Protein AF-A0A293MLP1-F1 (afdb_monomer)

S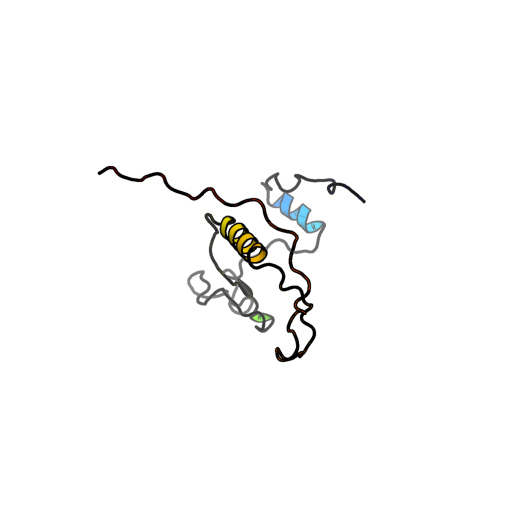equence (140 aa):
MVGIVAGGGRVEKPILKAGRAYHKYKAKRNCWPKVRGVAMNPVEHPHGGGNHQHIGKASTVRRDASAGRKVGLIAARRTGRIRGGSLSQVQGKEKLLAKGSRCVHEPCGTSSRWWKPPTHWHGVYRQTRCLSWSQGRSDC

InterPro domains:
  IPR002171 Large ribosomal subunit protein uL2 [PTHR13691] (1-86)
  IPR008991 Translation protein SH3-like domain superfamily [SSF50104] (1-82)
  IPR014726 Large ribosomal subunit protein uL2, domain 3 [G3DSA:4.10.950.10] (6-83)
  IPR022669 Large ribosomal subunit protein uL2, C-terminal [PF03947] (1-59)
  IPR022669 Large ribosomal subunit protein uL2, C-terminal [SM01382] (1-67)
  IPR022671 Large ribosomal subunit protein uL2, conserved site [PS00467] (33-44)

Secondary structure (DSSP, 8-state):
--SPPSSTTTTTS----HHHHHHHHHTS-S--S---TTSS-TTT-TT--SSSSS--S-SEE-TTS-TTT--SEET-S--S---S-SHHHHHHHHHHHHS----S---S---TTS----TT---S----------------

Structure (mmCIF, N/CA/C/O backbone):
data_AF-A0A293MLP1-F1
#
_entry.id   AF-A0A293MLP1-F1
#
loop_
_atom_site.group_PDB
_atom_site.id
_atom_site.type_symbol
_atom_site.label_atom_id
_atom_site.label_alt_id
_atom_site.label_comp_id
_atom_site.label_asym_id
_atom_site.label_entity_id
_atom_site.label_seq_id
_atom_site.pdbx_PDB_ins_code
_atom_site.Cartn_x
_atom_site.Cartn_y
_atom_site.Cartn_z
_atom_site.occupancy
_atom_site.B_iso_or_equiv
_atom_site.auth_seq_id
_atom_site.auth_comp_id
_atom_site.auth_asym_id
_atom_site.auth_atom_id
_atom_site.pdbx_PDB_model_num
ATOM 1 N N . MET A 1 1 ? -29.752 -2.660 19.931 1.00 51.22 1 MET A N 1
ATOM 2 C CA . MET A 1 1 ? -28.778 -2.737 21.041 1.00 51.22 1 MET A CA 1
ATOM 3 C C . MET A 1 1 ? -28.118 -1.377 21.178 1.00 51.22 1 MET A C 1
ATOM 5 O O . MET A 1 1 ? -27.666 -0.849 20.170 1.00 51.22 1 MET A O 1
ATOM 9 N N . VAL A 1 2 ? -28.144 -0.784 22.369 1.00 84.75 2 VAL A N 1
ATOM 10 C CA . VAL A 1 2 ? -27.615 0.564 22.636 1.00 84.75 2 VAL A CA 1
ATOM 11 C C . VAL A 1 2 ? -26.303 0.409 23.409 1.00 84.75 2 VAL A C 1
ATOM 13 O O . VAL A 1 2 ? -26.291 -0.268 24.431 1.00 84.75 2 VAL A O 1
ATOM 16 N N . GLY A 1 3 ? -25.197 0.969 22.904 1.00 90.69 3 GLY A N 1
ATOM 17 C CA . GLY A 1 3 ? -23.872 0.890 23.540 1.00 90.69 3 GLY A CA 1
ATOM 18 C C . GLY A 1 3 ? -22.700 0.857 22.549 1.00 90.69 3 GLY A C 1
ATOM 19 O O . GLY A 1 3 ? -22.896 0.759 21.339 1.00 90.69 3 GLY A O 1
ATOM 20 N N . ILE A 1 4 ? -21.471 0.945 23.068 1.00 89.88 4 ILE A N 1
ATOM 21 C CA . ILE A 1 4 ? -20.222 0.834 22.292 1.00 89.88 4 ILE A CA 1
ATOM 22 C C . ILE A 1 4 ? -19.823 -0.646 22.182 1.00 89.88 4 ILE A C 1
ATOM 24 O O . ILE A 1 4 ? -19.990 -1.413 23.129 1.00 89.88 4 ILE A O 1
ATOM 28 N N . VAL A 1 5 ? -19.274 -1.054 21.033 1.00 92.44 5 VAL A N 1
ATOM 29 C CA . VAL A 1 5 ? -18.781 -2.426 20.822 1.00 92.44 5 VAL A CA 1
ATOM 30 C C . VAL A 1 5 ? -17.641 -2.738 21.801 1.00 92.44 5 VAL A C 1
ATOM 32 O O . VAL A 1 5 ? -16.678 -1.978 21.916 1.00 92.44 5 VAL A O 1
ATOM 35 N N . ALA A 1 6 ? -17.737 -3.874 22.494 1.00 91.06 6 ALA A N 1
ATOM 36 C CA . ALA A 1 6 ? -16.713 -4.333 23.430 1.00 91.06 6 ALA A CA 1
ATOM 37 C C . ALA A 1 6 ? -15.369 -4.648 22.735 1.00 91.06 6 ALA A C 1
ATOM 39 O O . ALA A 1 6 ? -15.307 -4.914 21.534 1.00 91.06 6 ALA A O 1
ATOM 40 N N . GLY A 1 7 ? -14.269 -4.650 23.500 1.00 89.75 7 GLY A N 1
ATOM 41 C CA . GLY A 1 7 ? -12.925 -4.939 22.971 1.00 89.75 7 GLY A CA 1
ATOM 42 C C . GLY A 1 7 ? -12.217 -3.745 22.313 1.00 89.75 7 GLY A C 1
ATOM 43 O O . GLY A 1 7 ? -11.306 -3.942 21.501 1.00 89.75 7 GLY A O 1
ATOM 44 N N . GLY A 1 8 ? -12.617 -2.519 22.666 1.00 92.12 8 GLY A N 1
ATOM 45 C CA . GLY A 1 8 ? -11.930 -1.283 22.281 1.00 92.12 8 GLY A CA 1
ATOM 46 C C . GLY A 1 8 ? -10.463 -1.230 22.743 1.00 92.12 8 GLY A C 1
ATOM 47 O O . GLY A 1 8 ? -10.033 -1.992 23.605 1.00 92.12 8 GLY A O 1
ATOM 48 N N . GLY A 1 9 ? -9.657 -0.360 22.126 1.00 92.56 9 GLY A N 1
ATOM 49 C CA . GLY A 1 9 ? -8.249 -0.138 22.505 1.00 92.56 9 GLY A CA 1
ATOM 50 C C . GLY A 1 9 ? -7.238 -1.177 21.995 1.00 92.56 9 GLY A C 1
ATOM 51 O O . GLY A 1 9 ? -6.031 -0.992 22.126 1.00 92.56 9 GLY A O 1
ATOM 52 N N . ARG A 1 10 ? -7.681 -2.257 21.336 1.00 92.06 10 ARG A N 1
ATOM 53 C CA . ARG A 1 10 ? -6.786 -3.318 20.825 1.00 92.06 10 ARG A CA 1
ATOM 54 C C . ARG A 1 10 ? -5.805 -2.848 19.733 1.00 92.06 10 ARG A C 1
ATOM 56 O O . ARG A 1 10 ? -4.822 -3.539 19.472 1.00 92.06 10 ARG A O 1
ATOM 63 N N . VAL A 1 11 ? -6.091 -1.720 19.076 1.00 91.31 11 VAL A N 1
ATOM 64 C CA . VAL A 1 11 ? -5.275 -1.126 17.996 1.00 91.31 11 VAL A CA 1
ATOM 65 C C . VAL A 1 11 ? -4.193 -0.185 18.536 1.00 91.31 11 VAL A C 1
ATOM 67 O O . VAL A 1 11 ? -3.149 -0.068 17.902 1.00 91.31 11 VAL A O 1
ATOM 70 N N . GLU A 1 12 ? -4.399 0.408 19.716 1.00 92.56 12 GLU A N 1
ATOM 71 C CA . GLU A 1 12 ? -3.457 1.357 20.332 1.00 92.56 12 GLU A CA 1
ATOM 72 C C . GLU A 1 12 ? -2.124 0.696 20.695 1.00 92.56 12 GLU A C 1
ATOM 74 O O . GLU A 1 12 ? -1.064 1.311 20.621 1.00 92.56 12 GLU A O 1
ATOM 79 N N . LYS A 1 13 ? -2.155 -0.596 21.050 1.00 93.06 13 LYS A N 1
ATOM 80 C CA . LYS A 1 13 ? -0.942 -1.358 21.346 1.00 93.06 13 LYS A CA 1
ATOM 81 C C . LYS A 1 13 ? -0.145 -1.618 20.058 1.00 93.06 13 LYS A C 1
ATOM 83 O O . LYS A 1 13 ? -0.601 -2.402 19.216 1.00 93.06 13 LYS A O 1
ATOM 88 N N . PRO A 1 14 ? 1.082 -1.079 19.919 1.00 94.19 14 PRO A N 1
ATOM 89 C CA . PRO A 1 14 ? 1.881 -1.296 18.723 1.00 94.19 14 PRO A CA 1
ATOM 90 C C . PRO A 1 14 ? 2.334 -2.759 18.609 1.00 94.19 14 PRO A C 1
ATOM 92 O O . PRO A 1 14 ? 2.675 -3.428 19.591 1.00 94.19 14 PRO A O 1
ATOM 95 N N . ILE A 1 15 ? 2.364 -3.275 17.378 1.00 94.25 15 ILE A N 1
ATOM 96 C CA . ILE A 1 15 ? 2.890 -4.612 17.083 1.00 94.25 15 ILE A CA 1
ATOM 97 C C . ILE A 1 15 ? 4.400 -4.500 16.877 1.00 94.25 15 ILE A C 1
ATOM 99 O O . ILE A 1 15 ? 4.852 -4.062 15.827 1.00 94.25 15 ILE A O 1
ATOM 103 N N . LEU A 1 16 ? 5.171 -4.924 17.878 1.00 94.75 16 LEU A N 1
ATOM 104 C CA . LEU A 1 16 ? 6.633 -4.784 17.867 1.00 94.75 16 LEU A CA 1
ATOM 105 C C . LEU A 1 16 ? 7.364 -5.884 17.079 1.00 94.75 16 LEU A C 1
ATOM 107 O O . LEU A 1 16 ? 8.425 -5.638 16.521 1.00 94.75 16 LEU A O 1
ATOM 111 N N . LYS A 1 17 ? 6.821 -7.111 17.039 1.00 95.62 17 LYS A N 1
ATOM 112 C CA . LYS A 1 17 ? 7.468 -8.277 16.405 1.00 95.62 17 LYS A CA 1
ATOM 113 C C . LYS A 1 17 ? 6.681 -8.764 15.190 1.00 95.62 17 LYS A C 1
ATOM 115 O O . LYS A 1 17 ? 5.462 -8.925 15.275 1.00 95.62 17 LYS A O 1
ATOM 120 N N . ALA A 1 18 ? 7.386 -9.130 14.119 1.00 93.19 18 ALA A N 1
ATOM 121 C CA . ALA A 1 18 ? 6.787 -9.718 12.918 1.00 93.19 18 ALA A CA 1
ATOM 122 C C . ALA A 1 18 ? 6.012 -11.018 13.214 1.00 93.19 18 ALA A C 1
ATOM 124 O O . ALA A 1 18 ? 4.904 -11.193 12.716 1.00 93.19 18 ALA A O 1
ATOM 125 N N . GLY A 1 19 ? 6.513 -11.876 14.113 1.00 94.75 19 GLY A N 1
ATOM 126 C CA . GLY A 1 19 ? 5.814 -13.107 14.514 1.00 94.75 19 GLY A CA 1
ATOM 127 C C . GLY A 1 19 ? 4.430 -12.864 15.137 1.00 94.75 19 GLY A C 1
ATOM 128 O O . GLY A 1 19 ? 3.492 -13.622 14.900 1.00 94.75 19 GLY A O 1
ATOM 129 N N . ARG A 1 20 ? 4.241 -11.746 15.858 1.00 92.81 20 ARG A N 1
ATOM 130 C CA . ARG A 1 20 ? 2.913 -11.353 16.369 1.00 92.81 20 ARG A CA 1
ATOM 131 C C . ARG A 1 20 ? 1.965 -10.946 15.238 1.00 92.81 20 ARG A C 1
ATOM 133 O O . ARG A 1 20 ? 0.773 -11.239 15.313 1.00 92.81 20 ARG A O 1
ATOM 140 N N . ALA A 1 21 ? 2.478 -10.297 14.191 1.00 92.44 21 ALA A N 1
ATOM 141 C CA . ALA A 1 21 ? 1.697 -9.995 12.993 1.00 92.44 21 ALA A CA 1
ATOM 142 C C . ALA A 1 21 ? 1.341 -11.273 12.217 1.00 92.44 21 ALA A C 1
ATOM 144 O O . ALA A 1 21 ? 0.195 -11.411 11.792 1.00 92.44 21 ALA A O 1
ATOM 145 N N . TYR A 1 22 ? 2.273 -12.225 12.107 1.00 92.88 22 TYR A N 1
ATOM 146 C CA . TYR A 1 22 ? 2.033 -13.525 11.478 1.00 92.88 22 TYR A CA 1
ATOM 147 C C . TYR A 1 22 ? 0.846 -14.251 12.122 1.00 92.88 22 TYR A C 1
ATOM 149 O O . TYR A 1 22 ? -0.124 -14.544 11.431 1.00 92.88 22 TYR A O 1
ATOM 157 N N . HIS A 1 23 ? 0.840 -14.447 13.446 1.00 92.69 23 HIS A N 1
ATOM 158 C CA . HIS A 1 23 ? -0.284 -15.119 14.116 1.00 92.69 23 HIS A CA 1
ATOM 159 C C . HIS A 1 23 ? -1.603 -14.334 14.028 1.00 92.69 23 HIS A C 1
ATOM 161 O O . HIS A 1 23 ? -2.667 -14.938 13.903 1.00 92.69 23 HIS A O 1
ATOM 167 N N . LYS A 1 24 ? -1.551 -12.993 14.013 1.00 91.56 24 LYS A N 1
ATOM 168 C CA . LYS A 1 24 ? -2.732 -12.137 13.803 1.00 91.56 24 LYS A CA 1
ATOM 169 C C . LYS A 1 24 ? -3.379 -12.361 12.430 1.00 91.56 24 LYS A C 1
ATOM 171 O O . LYS A 1 24 ? -4.605 -12.333 12.335 1.00 91.56 24 LYS A O 1
ATOM 176 N N . TYR A 1 25 ? -2.574 -12.532 11.380 1.00 93.50 25 TYR A N 1
ATOM 177 C CA . TYR A 1 25 ? -3.064 -12.754 10.017 1.00 93.50 25 TYR A CA 1
ATOM 178 C C . TYR A 1 25 ? -3.283 -14.233 9.683 1.00 93.50 25 TYR A C 1
ATOM 180 O O . TYR A 1 25 ? -4.130 -14.511 8.846 1.00 93.50 25 TYR A O 1
ATOM 188 N N . LYS A 1 26 ? -2.623 -15.172 10.378 1.00 92.19 26 LYS A N 1
ATOM 189 C CA . LYS A 1 26 ? -2.852 -16.623 10.247 1.00 92.19 26 LYS A CA 1
ATOM 190 C C . LYS A 1 26 ? -4.278 -17.021 10.631 1.00 92.19 26 LYS A C 1
ATOM 192 O O . LYS A 1 26 ? -4.857 -17.889 9.996 1.00 92.19 26 LYS A O 1
ATOM 197 N N . ALA A 1 27 ? -4.855 -16.365 11.639 1.00 92.25 27 ALA A N 1
ATOM 198 C CA . ALA A 1 27 ? -6.257 -16.559 12.026 1.00 92.25 27 ALA A CA 1
ATOM 199 C C . ALA A 1 27 ? -7.263 -15.941 11.028 1.00 92.25 27 ALA A C 1
ATOM 201 O O . ALA A 1 27 ? -8.471 -16.043 11.219 1.00 92.25 27 ALA A O 1
ATOM 202 N N . LYS A 1 28 ? -6.781 -15.244 9.994 1.00 92.69 28 LYS A N 1
ATOM 203 C CA . LYS A 1 28 ? -7.578 -14.594 8.949 1.00 92.69 28 LYS A CA 1
ATOM 204 C C . LYS A 1 28 ? -7.128 -15.113 7.577 1.00 92.69 28 LYS A C 1
ATOM 206 O O . LYS A 1 28 ? -6.329 -16.037 7.473 1.00 92.69 28 LYS A O 1
ATOM 211 N N . ARG A 1 29 ? -7.628 -14.500 6.499 1.00 91.19 29 ARG A N 1
ATOM 212 C CA . ARG A 1 29 ? -7.129 -14.755 5.140 1.00 91.19 29 ARG A CA 1
ATOM 213 C C . ARG A 1 29 ? -5.621 -14.474 5.053 1.00 91.19 29 ARG A C 1
ATOM 215 O O . ARG A 1 29 ? -5.141 -13.498 5.629 1.00 91.19 29 ARG A O 1
ATOM 222 N N . ASN A 1 30 ? -4.917 -15.275 4.251 1.00 87.56 30 ASN A N 1
ATOM 223 C CA . ASN A 1 30 ? -3.481 -15.166 3.988 1.00 87.56 30 ASN A CA 1
ATOM 224 C C . ASN A 1 30 ? -3.101 -13.868 3.236 1.00 87.56 30 ASN A C 1
ATOM 226 O O . ASN A 1 30 ? -2.905 -13.867 2.025 1.00 87.56 30 ASN A O 1
ATOM 230 N N . CYS A 1 31 ? -3.054 -12.735 3.943 1.00 89.81 31 CYS A N 1
ATOM 231 C CA . CYS A 1 31 ? -2.727 -11.416 3.387 1.00 89.81 31 CYS A CA 1
ATOM 232 C C . CYS A 1 31 ? -1.391 -10.843 3.888 1.00 89.81 31 CYS A C 1
ATOM 234 O O . CYS A 1 31 ? -1.145 -9.641 3.744 1.00 89.81 31 CYS A O 1
ATOM 236 N N . TRP A 1 32 ? -0.566 -11.669 4.533 1.00 91.75 32 TRP A N 1
ATOM 237 C CA . TRP A 1 32 ? 0.732 -11.303 5.095 1.00 91.75 32 TRP A CA 1
ATOM 238 C C . TRP A 1 32 ? 1.737 -12.424 4.799 1.00 91.75 32 TRP A C 1
ATOM 240 O O . TRP A 1 32 ? 1.374 -13.581 5.000 1.00 91.75 32 TRP A O 1
ATOM 250 N N . PRO A 1 33 ? 2.982 -12.127 4.383 1.00 93.19 33 PRO A N 1
ATOM 251 C CA . PRO A 1 33 ? 3.600 -10.809 4.191 1.00 93.19 33 PRO A CA 1
ATOM 252 C C . PRO A 1 33 ? 3.142 -10.097 2.905 1.00 93.19 33 PRO A C 1
ATOM 254 O O . PRO A 1 33 ? 2.687 -10.725 1.957 1.00 93.19 33 PRO A O 1
ATOM 257 N N . LYS A 1 34 ? 3.264 -8.762 2.866 1.00 93.19 34 LYS A N 1
ATOM 258 C CA . LYS A 1 34 ? 2.990 -7.960 1.660 1.00 93.19 34 LYS A CA 1
ATOM 259 C C . LYS A 1 34 ? 4.295 -7.449 1.066 1.00 93.19 34 LYS A C 1
ATOM 261 O O . LYS A 1 34 ? 4.956 -6.611 1.678 1.0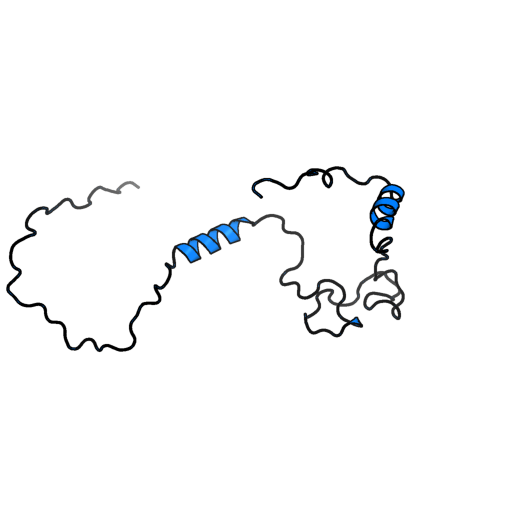0 93.19 34 LYS A O 1
ATOM 266 N N . VAL A 1 35 ? 4.640 -7.926 -0.125 1.00 94.94 35 VAL A N 1
ATOM 267 C CA . VAL A 1 35 ? 5.799 -7.441 -0.883 1.00 94.94 35 VAL A CA 1
ATOM 268 C C . VAL A 1 35 ? 5.425 -6.145 -1.604 1.00 94.94 35 VAL A C 1
ATOM 270 O O . VAL A 1 35 ? 4.317 -6.000 -2.123 1.00 94.94 35 VAL A O 1
ATOM 273 N N . ARG A 1 36 ? 6.338 -5.168 -1.616 1.00 93.94 36 ARG A N 1
ATOM 274 C CA . ARG A 1 36 ? 6.144 -3.918 -2.363 1.00 93.94 36 ARG A CA 1
ATOM 275 C C . ARG A 1 36 ? 6.189 -4.230 -3.854 1.00 93.94 36 ARG A C 1
ATOM 277 O O . ARG A 1 36 ? 7.170 -4.791 -4.319 1.00 93.94 36 ARG A O 1
ATOM 284 N N . GLY A 1 37 ? 5.199 -3.777 -4.615 1.00 93.00 37 GLY A N 1
ATOM 285 C CA . GLY A 1 37 ? 5.153 -4.028 -6.057 1.00 93.00 37 GLY A CA 1
ATOM 286 C C . GLY A 1 37 ? 6.275 -3.382 -6.884 1.00 93.00 37 GLY A C 1
ATOM 287 O O . GLY A 1 37 ? 6.427 -3.725 -8.045 1.00 93.00 37 GLY A O 1
ATOM 288 N N . VAL A 1 38 ? 7.056 -2.461 -6.303 1.00 94.44 38 VAL A N 1
ATOM 289 C CA . VAL A 1 38 ? 8.283 -1.907 -6.917 1.00 94.44 38 VAL A CA 1
ATOM 290 C C . VAL A 1 38 ? 9.458 -2.886 -6.821 1.00 94.44 38 VAL A C 1
ATOM 292 O O . VAL A 1 38 ? 10.352 -2.862 -7.651 1.00 94.44 38 VAL A O 1
ATOM 295 N N . ALA A 1 39 ? 9.448 -3.774 -5.823 1.00 93.38 39 ALA A N 1
ATOM 296 C CA . ALA A 1 39 ? 10.471 -4.805 -5.657 1.00 93.38 39 ALA A CA 1
ATOM 297 C C . ALA A 1 39 ? 10.211 -6.046 -6.529 1.00 93.38 39 ALA A C 1
ATOM 299 O O . ALA A 1 39 ? 10.950 -7.019 -6.442 1.00 93.38 39 ALA A O 1
ATOM 300 N N . MET A 1 40 ? 9.128 -6.043 -7.307 1.00 95.50 40 MET A N 1
ATOM 301 C CA . MET A 1 40 ? 8.750 -7.149 -8.176 1.00 95.50 40 MET A CA 1
ATOM 302 C C . MET A 1 40 ? 9.276 -6.932 -9.594 1.00 95.50 40 MET A C 1
ATOM 304 O O . MET A 1 40 ? 9.608 -5.815 -9.994 1.00 95.50 40 MET A O 1
ATOM 308 N N . ASN A 1 41 ? 9.294 -8.010 -10.369 1.00 93.31 41 ASN A N 1
ATOM 309 C CA . ASN A 1 41 ? 9.595 -7.979 -11.794 1.00 93.31 41 ASN A CA 1
ATOM 310 C C . ASN A 1 41 ? 8.447 -7.307 -12.577 1.00 93.31 41 ASN A C 1
ATOM 312 O O . ASN A 1 41 ? 7.302 -7.316 -12.111 1.00 93.31 41 ASN A O 1
ATOM 316 N N . PRO A 1 42 ? 8.707 -6.760 -13.780 1.00 90.69 42 PRO A N 1
ATOM 317 C CA . PRO A 1 42 ? 7.681 -6.084 -14.583 1.00 90.69 42 PRO A CA 1
ATOM 318 C C . PRO A 1 42 ? 6.526 -7.008 -15.005 1.00 90.69 42 PRO A C 1
ATOM 320 O O . PRO A 1 42 ? 5.428 -6.525 -15.270 1.00 90.69 42 PRO A O 1
ATOM 323 N N . VAL A 1 43 ? 6.760 -8.325 -15.040 1.00 92.81 43 VAL A N 1
ATOM 324 C CA . VAL A 1 43 ? 5.743 -9.343 -15.350 1.00 92.81 43 VAL A CA 1
ATOM 325 C C . VAL A 1 43 ? 4.709 -9.505 -14.233 1.00 92.81 43 VAL A C 1
ATOM 327 O O . VAL A 1 43 ? 3.522 -9.647 -14.506 1.00 92.81 43 VAL A O 1
ATOM 330 N N . GLU A 1 44 ? 5.145 -9.421 -12.977 1.00 92.69 44 GLU A N 1
ATOM 331 C CA . GLU A 1 44 ? 4.292 -9.682 -11.813 1.00 92.69 44 GLU A CA 1
ATOM 332 C C . GLU A 1 44 ? 3.480 -8.455 -11.409 1.00 92.69 44 GLU A C 1
ATOM 334 O O . GLU A 1 44 ? 2.377 -8.561 -10.870 1.00 92.69 44 GLU A O 1
ATOM 339 N N . HIS A 1 45 ? 4.044 -7.261 -11.614 1.00 93.81 45 HIS A N 1
ATOM 340 C CA . HIS A 1 45 ? 3.454 -6.049 -11.079 1.00 93.81 45 HIS A CA 1
ATOM 341 C C . HIS A 1 45 ? 3.681 -4.825 -11.975 1.00 93.81 45 HIS A C 1
ATOM 343 O O . HIS A 1 45 ? 4.811 -4.549 -12.372 1.00 93.81 45 HIS A O 1
ATOM 349 N N . PRO A 1 46 ? 2.655 -3.977 -12.197 1.00 93.25 46 PRO A N 1
ATOM 350 C CA . PRO A 1 46 ? 2.785 -2.789 -13.040 1.00 93.25 46 PRO A CA 1
ATOM 351 C C . PRO A 1 46 ? 3.814 -1.756 -12.570 1.00 93.25 46 PRO A C 1
ATOM 353 O O . PRO A 1 46 ? 4.187 -0.894 -13.358 1.00 93.25 46 PRO A O 1
ATOM 356 N N . HIS A 1 47 ? 4.186 -1.757 -11.291 1.00 92.94 47 HIS A N 1
ATOM 357 C CA . HIS A 1 47 ? 5.228 -0.875 -10.738 1.00 92.94 47 HIS A CA 1
ATOM 358 C C . HIS A 1 47 ? 6.602 -1.550 -10.652 1.00 92.94 47 HIS A C 1
ATOM 360 O O . HIS A 1 47 ? 7.518 -0.943 -10.110 1.00 92.94 47 HIS A O 1
ATOM 366 N N . GLY A 1 48 ? 6.705 -2.806 -11.084 1.00 91.88 48 GLY A N 1
ATOM 367 C CA . GLY A 1 48 ? 7.923 -3.593 -11.013 1.00 91.88 48 GLY A CA 1
ATOM 368 C C . GLY A 1 48 ? 8.871 -3.324 -12.179 1.00 91.88 48 GLY A C 1
ATOM 369 O O . GLY A 1 48 ? 8.460 -2.829 -13.230 1.00 91.88 48 GLY A O 1
ATOM 370 N N . GLY A 1 49 ? 10.133 -3.706 -11.990 1.00 91.00 49 GLY A N 1
ATOM 371 C CA . GLY A 1 49 ? 11.208 -3.564 -12.972 1.00 91.00 49 GLY A CA 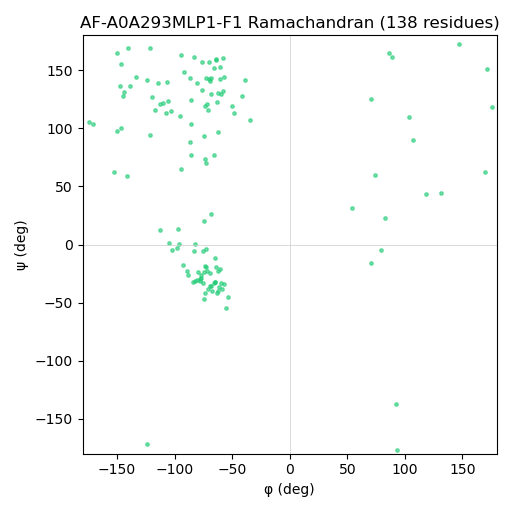1
ATOM 372 C C . GLY A 1 49 ? 12.036 -2.281 -12.853 1.00 91.00 49 GLY A C 1
ATOM 373 O O . GLY A 1 49 ? 11.846 -1.460 -11.959 1.00 91.00 49 GLY A O 1
ATOM 374 N N . GLY A 1 50 ? 12.977 -2.132 -13.789 1.00 90.06 50 GLY A N 1
ATOM 375 C CA . GLY A 1 50 ? 13.944 -1.033 -13.828 1.00 90.06 50 GLY A CA 1
ATOM 376 C C . GLY A 1 50 ? 15.234 -1.310 -13.045 1.00 90.06 50 GLY A C 1
ATOM 377 O O . GLY A 1 50 ? 15.290 -2.193 -12.197 1.00 90.06 50 GLY A O 1
ATOM 378 N N . ASN A 1 51 ? 16.284 -0.537 -13.352 1.00 88.62 51 ASN A N 1
ATOM 379 C CA . ASN A 1 51 ? 17.582 -0.604 -12.660 1.00 88.62 51 ASN A CA 1
ATOM 380 C C . ASN A 1 51 ? 17.540 0.108 -11.289 1.00 88.62 51 ASN A C 1
ATOM 382 O O . ASN A 1 51 ? 18.164 -0.308 -10.322 1.00 88.62 51 ASN A O 1
ATOM 386 N N . HIS A 1 52 ? 16.719 1.155 -11.177 1.00 92.06 52 HIS A N 1
ATOM 387 C CA . HIS A 1 52 ? 16.451 1.844 -9.915 1.00 92.06 52 HIS A CA 1
ATOM 388 C C . HIS A 1 52 ? 15.045 1.505 -9.423 1.00 92.06 52 HIS A C 1
ATOM 390 O O . HIS A 1 52 ? 14.103 1.494 -10.212 1.00 92.06 52 HIS A O 1
ATOM 396 N N . GLN A 1 53 ? 14.866 1.300 -8.117 1.00 94.12 53 GLN A N 1
ATOM 397 C CA . GLN A 1 53 ? 13.551 1.017 -7.531 1.00 94.12 53 GLN A CA 1
ATOM 398 C C . GLN A 1 53 ? 12.684 2.283 -7.484 1.00 94.12 53 GLN A C 1
ATOM 400 O O . GLN A 1 53 ? 12.729 3.057 -6.528 1.00 94.12 53 GLN A O 1
ATOM 405 N N . HIS A 1 54 ? 11.868 2.483 -8.515 1.00 93.06 54 HIS A N 1
ATOM 406 C CA . HIS A 1 54 ? 10.911 3.582 -8.626 1.00 93.06 54 HIS A CA 1
ATOM 407 C C . HIS A 1 54 ? 9.692 3.150 -9.455 1.00 93.06 54 HIS A C 1
ATOM 409 O O . HIS A 1 54 ? 9.719 2.129 -10.128 1.00 93.06 54 HIS A O 1
ATOM 415 N N . ILE A 1 55 ? 8.595 3.912 -9.399 1.00 91.56 55 ILE A N 1
ATOM 416 C CA . ILE A 1 55 ? 7.347 3.549 -10.101 1.00 91.56 55 ILE A CA 1
ATOM 417 C C . ILE A 1 55 ? 7.424 3.860 -11.610 1.00 91.56 55 ILE A C 1
ATOM 419 O O . ILE A 1 55 ? 6.743 3.218 -12.407 1.00 91.56 55 ILE A O 1
ATOM 423 N N . GLY A 1 56 ? 8.191 4.882 -12.006 1.00 91.31 56 GLY A N 1
ATOM 424 C CA . GLY A 1 56 ? 8.362 5.321 -13.403 1.00 91.31 56 GLY A CA 1
ATOM 425 C C . GLY A 1 56 ? 7.143 6.008 -14.043 1.00 91.31 56 GLY A C 1
ATOM 426 O O . GLY A 1 56 ? 7.276 6.681 -15.058 1.00 91.31 56 GLY A O 1
ATOM 427 N N . LYS A 1 57 ? 5.952 5.886 -13.447 1.00 90.62 57 LYS A N 1
ATOM 428 C CA . LYS A 1 57 ? 4.690 6.485 -13.915 1.00 90.62 57 LYS A CA 1
ATOM 429 C C . LYS A 1 57 ? 3.843 7.004 -12.755 1.00 90.62 57 LYS A C 1
ATOM 431 O O . LYS A 1 57 ? 4.117 6.708 -11.591 1.00 90.62 57 LYS A O 1
ATOM 436 N N . ALA A 1 58 ? 2.789 7.756 -13.069 1.00 92.06 58 ALA A N 1
ATOM 437 C CA . ALA A 1 58 ? 1.843 8.229 -12.063 1.00 92.06 58 ALA A CA 1
ATOM 438 C C . ALA A 1 58 ? 1.219 7.052 -11.291 1.00 92.06 58 ALA A C 1
ATOM 440 O O . ALA A 1 58 ? 0.743 6.084 -11.883 1.00 92.06 58 ALA A O 1
ATOM 441 N N . SER A 1 59 ? 1.207 7.150 -9.959 1.00 93.25 59 SER A N 1
ATOM 442 C CA . SER A 1 59 ? 0.616 6.138 -9.073 1.00 93.25 59 SER A CA 1
ATOM 443 C C . SER A 1 59 ? -0.900 6.291 -8.906 1.00 93.25 59 SER A C 1
ATOM 445 O O . SER A 1 59 ? -1.530 5.456 -8.257 1.00 93.25 59 SER A O 1
ATOM 447 N N . THR A 1 60 ? -1.490 7.352 -9.464 1.00 94.50 60 THR A N 1
ATOM 448 C CA . THR A 1 60 ? -2.932 7.604 -9.487 1.00 94.50 60 THR A CA 1
ATOM 449 C C . THR A 1 60 ? -3.573 6.898 -10.678 1.00 94.50 60 THR A C 1
ATOM 451 O O . THR A 1 60 ? -3.183 7.098 -11.826 1.00 94.50 60 THR A O 1
ATOM 454 N N . VAL A 1 61 ? -4.580 6.064 -10.414 1.00 94.88 61 VAL A N 1
ATOM 455 C CA . VAL A 1 61 ? -5.242 5.256 -11.452 1.00 94.88 61 VAL A CA 1
ATOM 456 C C . VAL A 1 61 ? -6.745 5.523 -11.467 1.00 94.88 61 VAL A C 1
ATOM 458 O O . VAL A 1 61 ? -7.365 5.682 -10.417 1.00 94.88 61 VAL A O 1
ATOM 461 N N . ARG A 1 62 ? -7.354 5.572 -12.659 1.00 93.94 62 ARG A N 1
ATOM 462 C CA . ARG A 1 62 ? -8.805 5.772 -12.837 1.00 93.94 62 ARG A CA 1
ATOM 463 C C . ARG A 1 62 ? -9.615 4.584 -12.288 1.00 93.94 62 ARG A C 1
ATOM 465 O O . ARG A 1 62 ? -9.142 3.450 -12.306 1.00 93.94 62 ARG A O 1
ATOM 472 N N . ARG A 1 63 ? -10.865 4.825 -11.857 1.00 94.31 63 ARG A N 1
ATOM 473 C CA . ARG A 1 63 ? -11.793 3.764 -11.390 1.00 94.31 63 ARG A CA 1
ATOM 474 C C . ARG A 1 63 ? -12.045 2.683 -12.431 1.00 94.31 63 ARG A C 1
ATOM 476 O O . ARG A 1 63 ? -12.182 1.522 -12.066 1.00 94.31 63 ARG A O 1
ATOM 483 N N . ASP A 1 64 ? -12.056 3.055 -13.703 1.00 94.69 64 ASP A N 1
ATOM 484 C CA . ASP A 1 64 ? -12.466 2.159 -14.791 1.00 94.69 64 ASP A CA 1
ATOM 485 C C . ASP A 1 64 ? -11.267 1.497 -15.479 1.00 94.69 64 ASP A C 1
ATOM 487 O O . ASP A 1 64 ? -11.394 0.929 -16.557 1.00 94.69 64 ASP A O 1
ATOM 491 N N . ALA A 1 65 ? -10.078 1.574 -14.871 1.00 92.44 65 ALA A N 1
ATOM 492 C CA . ALA A 1 65 ? -8.921 0.834 -15.354 1.00 92.44 65 ALA A CA 1
ATOM 493 C C . ALA A 1 65 ? -9.186 -0.689 -15.325 1.00 92.44 65 ALA A C 1
ATOM 495 O O . ALA A 1 65 ? -9.982 -1.188 -14.522 1.00 92.44 65 ALA A O 1
ATOM 496 N N . SER A 1 66 ? -8.517 -1.444 -16.195 1.00 95.00 66 SER A N 1
ATOM 497 C CA . SER A 1 66 ? -8.605 -2.909 -16.208 1.00 95.00 66 SER A CA 1
ATOM 498 C C . SER A 1 66 ? -8.044 -3.516 -14.914 1.00 95.00 66 SER A C 1
ATOM 500 O O . SER A 1 66 ? -7.277 -2.870 -14.195 1.00 95.00 66 SER A O 1
ATOM 502 N N . ALA A 1 67 ? -8.415 -4.762 -14.600 1.00 93.38 67 ALA A N 1
ATOM 503 C CA . ALA A 1 67 ? -8.061 -5.413 -13.334 1.00 93.38 67 ALA A CA 1
ATOM 504 C C . ALA A 1 67 ? -6.547 -5.394 -13.043 1.00 93.38 67 ALA A C 1
ATOM 506 O O . ALA A 1 67 ? -6.144 -4.998 -11.954 1.00 93.38 67 ALA A O 1
ATOM 507 N N . GLY A 1 68 ? -5.707 -5.707 -14.036 1.00 92.69 68 GLY A N 1
ATOM 508 C CA . GLY A 1 68 ? -4.245 -5.681 -13.887 1.00 92.69 68 GLY A CA 1
ATOM 509 C C . GLY A 1 68 ? -3.634 -4.276 -13.814 1.00 92.69 68 GLY A C 1
ATOM 510 O O . GLY A 1 68 ? -2.523 -4.111 -13.324 1.00 92.69 68 GLY A O 1
ATOM 511 N N . ARG A 1 69 ? -4.348 -3.236 -14.268 1.00 92.56 69 ARG A N 1
ATOM 512 C CA . ARG A 1 69 ? -3.869 -1.842 -14.233 1.00 92.56 69 ARG A CA 1
ATOM 513 C C . ARG A 1 69 ? -4.305 -1.096 -12.968 1.00 92.56 69 ARG A C 1
ATOM 515 O O . ARG A 1 69 ? -3.712 -0.069 -12.648 1.00 92.56 69 ARG A O 1
ATOM 522 N N . LYS A 1 70 ? -5.314 -1.598 -12.248 1.00 95.06 70 LYS A N 1
ATOM 523 C CA . LYS A 1 70 ? -5.872 -1.038 -11.001 1.00 95.06 70 LYS A CA 1
ATOM 524 C C . LYS A 1 70 ? -4.938 -1.234 -9.804 1.00 95.06 70 LYS A C 1
ATOM 526 O O . LYS A 1 70 ? -5.222 -1.992 -8.882 1.00 95.06 70 LYS A O 1
ATOM 531 N N . VAL A 1 71 ? -3.822 -0.518 -9.811 1.00 93.00 71 VAL A N 1
ATOM 532 C CA . VAL A 1 71 ? -2.759 -0.641 -8.810 1.00 93.00 71 VAL A CA 1
ATOM 533 C C . VAL A 1 71 ? -2.324 0.749 -8.340 1.00 93.00 71 VAL A C 1
ATOM 535 O O . VAL A 1 71 ? -2.301 1.692 -9.122 1.00 93.00 71 VAL A O 1
ATOM 538 N N . GLY A 1 72 ? -1.989 0.898 -7.054 1.00 94.25 72 GLY A N 1
ATOM 539 C CA . GLY A 1 72 ? -1.603 2.184 -6.462 1.00 94.25 72 GLY A CA 1
ATOM 540 C C . GLY A 1 72 ? -2.780 2.942 -5.842 1.00 94.25 72 GLY A C 1
ATOM 541 O O . GLY A 1 72 ? -3.601 2.364 -5.130 1.00 94.25 72 GLY A O 1
ATOM 542 N N . LEU A 1 73 ? -2.840 4.253 -6.070 1.00 95.50 73 LEU A N 1
ATOM 543 C CA . LEU A 1 73 ? -3.872 5.143 -5.542 1.00 95.50 73 LEU A CA 1
ATOM 544 C C . LEU A 1 73 ? -5.082 5.158 -6.484 1.00 95.50 73 LEU A C 1
ATOM 546 O O . LEU A 1 73 ? -5.187 5.981 -7.398 1.00 95.50 73 LEU A O 1
ATOM 550 N N . ILE A 1 74 ? -6.006 4.225 -6.261 1.00 95.62 74 ILE A N 1
ATOM 551 C CA . ILE A 1 74 ? -7.197 4.059 -7.098 1.00 95.62 74 ILE A CA 1
ATOM 552 C C . ILE A 1 74 ? -8.171 5.210 -6.843 1.00 95.62 74 ILE A C 1
ATOM 554 O O . ILE A 1 74 ? -8.655 5.405 -5.729 1.00 95.62 74 ILE A O 1
ATOM 558 N N . ALA A 1 75 ? -8.480 5.955 -7.902 1.00 94.69 75 ALA A N 1
ATOM 559 C CA . ALA A 1 75 ? -9.446 7.047 -7.921 1.00 94.69 75 ALA A CA 1
ATOM 560 C C . ALA A 1 75 ? -9.210 8.126 -6.861 1.00 94.69 75 ALA A C 1
ATOM 562 O O . ALA A 1 75 ? -10.162 8.736 -6.356 1.00 94.69 75 ALA A O 1
ATOM 563 N N . ALA A 1 76 ? -7.942 8.346 -6.512 1.00 94.56 76 ALA A N 1
ATOM 564 C CA . ALA A 1 76 ? -7.567 9.348 -5.536 1.00 94.56 76 ALA A CA 1
ATOM 565 C C . ALA A 1 76 ? -7.950 10.747 -6.032 1.00 94.56 76 ALA A C 1
ATOM 567 O O . ALA A 1 76 ? -7.512 11.188 -7.090 1.00 94.56 76 ALA A O 1
ATOM 568 N N . ARG A 1 77 ? -8.769 11.450 -5.240 1.00 92.06 77 ARG A N 1
ATOM 569 C CA . ARG A 1 77 ? -9.155 12.851 -5.495 1.00 92.06 77 ARG A CA 1
ATOM 570 C C . ARG A 1 77 ? -8.050 13.839 -5.118 1.00 92.06 77 ARG A C 1
ATOM 572 O O . ARG A 1 77 ? -7.975 14.924 -5.672 1.00 92.06 77 ARG A O 1
ATOM 579 N N . ARG A 1 78 ? -7.227 13.467 -4.138 1.00 90.88 78 ARG A N 1
ATOM 580 C CA . ARG A 1 78 ? -6.070 14.219 -3.645 1.00 90.88 78 ARG A CA 1
ATOM 581 C C . ARG A 1 78 ? -4.988 13.242 -3.211 1.00 90.88 78 ARG A C 1
ATOM 583 O O . ARG A 1 78 ? -5.299 12.116 -2.820 1.00 90.88 78 ARG A O 1
ATOM 590 N N . THR A 1 79 ? -3.744 13.692 -3.220 1.00 91.44 79 THR A N 1
ATOM 591 C CA . THR A 1 79 ? -2.588 12.934 -2.729 1.00 91.44 79 THR A CA 1
ATOM 592 C C . THR A 1 79 ? -1.885 13.704 -1.604 1.00 91.44 79 THR A C 1
ATOM 594 O O . THR A 1 79 ? -2.218 14.856 -1.315 1.00 91.44 79 THR A O 1
ATOM 597 N N . GLY A 1 80 ? -0.952 13.045 -0.910 1.00 91.38 80 GLY A N 1
ATOM 598 C CA . GLY A 1 80 ? -0.158 13.648 0.167 1.00 91.38 80 GLY A CA 1
ATOM 599 C C . GLY A 1 80 ? -0.804 13.619 1.560 1.00 91.38 80 GLY A C 1
ATOM 600 O O . GLY A 1 80 ? -1.998 13.363 1.730 1.00 91.38 80 GLY A O 1
ATOM 601 N N . ARG A 1 81 ? 0.021 13.870 2.585 1.00 89.94 81 ARG A N 1
ATOM 602 C CA . ARG A 1 81 ? -0.382 13.871 4.001 1.00 89.94 81 ARG A CA 1
ATOM 603 C C . ARG A 1 81 ? -1.145 15.151 4.347 1.00 89.94 81 ARG A C 1
ATOM 605 O O . ARG A 1 81 ? -0.685 16.249 4.049 1.00 89.94 81 ARG A O 1
ATOM 612 N N . ILE A 1 82 ? -2.279 15.015 5.030 1.00 88.31 82 ILE A N 1
ATOM 613 C CA . ILE A 1 82 ? -3.011 16.151 5.603 1.00 88.31 82 ILE A CA 1
ATOM 614 C C . ILE A 1 82 ? -2.232 16.636 6.833 1.00 88.31 82 ILE A C 1
ATOM 616 O O . ILE A 1 82 ? -2.012 15.858 7.759 1.00 88.31 82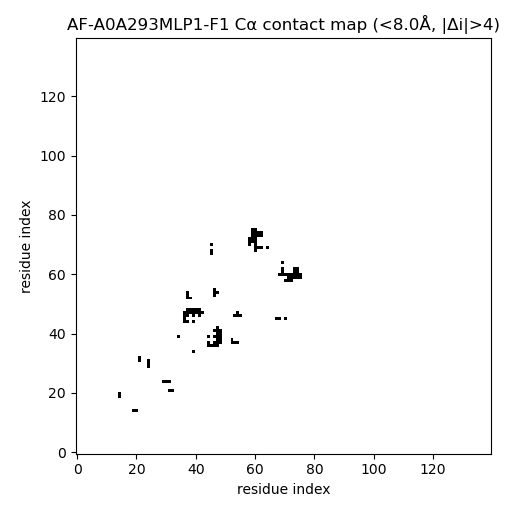 ILE A O 1
ATOM 620 N N . ARG A 1 83 ? -1.778 17.895 6.824 1.00 85.88 83 ARG A N 1
ATOM 621 C CA . ARG A 1 83 ? -1.058 18.526 7.951 1.00 85.88 83 ARG A CA 1
ATOM 622 C C . ARG A 1 83 ? -1.934 19.483 8.780 1.00 85.88 83 ARG A C 1
ATOM 624 O O . ARG A 1 83 ? -1.488 19.967 9.807 1.00 85.88 83 ARG A O 1
ATOM 631 N N . GLY A 1 84 ? -3.176 19.712 8.348 1.00 79.12 84 GLY A N 1
ATOM 632 C CA . GLY A 1 84 ? -4.197 20.543 8.994 1.00 79.12 84 GLY A CA 1
ATOM 633 C C . GLY A 1 84 ? -5.406 20.701 8.061 1.00 79.12 84 GLY A C 1
ATOM 634 O O . GLY A 1 84 ? -5.243 20.601 6.844 1.00 79.12 84 GLY A O 1
ATOM 635 N N . GLY A 1 85 ? -6.615 20.888 8.607 1.00 61.78 85 GLY A N 1
ATOM 636 C CA . GLY A 1 85 ? -7.803 21.231 7.807 1.00 61.78 85 GLY A CA 1
ATOM 637 C C . GLY A 1 85 ? -8.979 20.248 7.814 1.00 61.78 85 GLY A C 1
ATOM 638 O O . GLY A 1 85 ? -9.589 20.039 6.770 1.00 61.78 85 GLY A O 1
ATOM 639 N N . SER A 1 86 ? -9.375 19.696 8.965 1.00 55.56 86 SER A N 1
ATOM 640 C CA . SER A 1 86 ? -10.760 19.206 9.124 1.00 55.56 86 SER A CA 1
ATOM 641 C C . SER A 1 86 ? -11.778 20.349 9.309 1.00 55.56 86 SER A C 1
ATOM 643 O O . SER A 1 86 ? -12.981 20.103 9.294 1.00 55.56 86 SER A O 1
ATOM 645 N N . LEU A 1 87 ? -11.326 21.608 9.417 1.00 52.62 87 LEU A N 1
ATOM 646 C CA . LEU A 1 87 ? -12.185 22.791 9.578 1.00 52.62 87 LEU A CA 1
ATOM 647 C C . LEU A 1 87 ? -12.964 23.179 8.306 1.00 52.62 87 LEU A C 1
ATOM 649 O O . LEU A 1 87 ? -14.029 23.786 8.405 1.00 52.62 87 LEU A O 1
ATOM 653 N N . SER A 1 88 ? -12.511 22.790 7.107 1.00 51.31 88 SER A N 1
ATOM 654 C CA . SER A 1 88 ? -13.229 23.115 5.860 1.00 51.31 88 SER A CA 1
ATOM 655 C C . SER A 1 88 ? -14.506 22.289 5.654 1.00 51.31 88 SER A C 1
ATOM 657 O O . SER A 1 88 ? -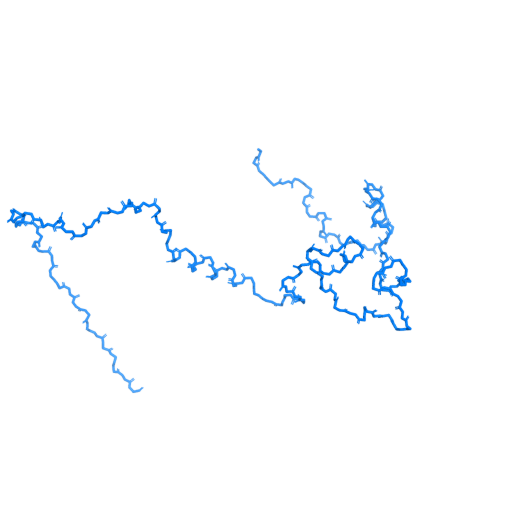15.395 22.705 4.912 1.00 51.31 88 SER A O 1
ATOM 659 N N . GLN A 1 89 ? -14.656 21.150 6.344 1.00 52.84 89 GLN A N 1
ATOM 660 C CA . GLN A 1 89 ? -15.924 20.408 6.370 1.00 52.84 89 GLN A CA 1
ATOM 661 C C . GLN A 1 89 ? -16.951 21.013 7.336 1.00 52.84 89 GLN A C 1
ATOM 663 O O . GLN A 1 89 ? -18.148 20.820 7.131 1.00 52.84 89 GLN A O 1
ATOM 668 N N . VAL A 1 90 ? -16.503 21.766 8.347 1.00 51.12 90 VAL A N 1
ATOM 669 C CA . VAL A 1 90 ? -17.387 22.487 9.277 1.00 51.12 90 VAL A CA 1
ATOM 670 C C . VAL A 1 90 ? -17.981 23.717 8.580 1.00 51.12 90 VAL A C 1
ATOM 672 O O . VAL A 1 90 ? -19.199 23.856 8.531 1.00 51.12 90 VAL A O 1
ATOM 675 N N . GLN A 1 91 ? -17.155 24.509 7.885 1.00 49.38 91 GLN A N 1
ATOM 676 C CA . GLN A 1 91 ? -17.614 25.676 7.109 1.00 49.38 91 GLN A CA 1
ATOM 677 C C . GLN A 1 91 ? -18.505 25.301 5.910 1.00 49.38 91 GLN A C 1
ATOM 679 O O . GLN A 1 91 ? -19.419 26.040 5.549 1.00 49.38 91 GLN A O 1
ATOM 684 N N . GLY A 1 92 ? -18.266 24.145 5.277 1.00 49.38 92 GLY A N 1
ATOM 685 C CA . GLY A 1 92 ? -19.107 23.649 4.182 1.00 49.38 92 GLY A CA 1
ATOM 686 C C . GLY A 1 92 ? -20.504 23.217 4.639 1.00 49.38 92 GLY A C 1
ATOM 687 O O . GLY A 1 92 ? -21.473 23.441 3.919 1.00 49.38 92 GLY A O 1
ATOM 688 N N . LYS A 1 93 ? -20.625 22.644 5.845 1.00 51.84 93 LYS A N 1
ATOM 689 C CA . LYS A 1 93 ? -21.916 22.274 6.444 1.00 51.84 93 LYS A CA 1
ATOM 690 C C . LYS A 1 93 ? -22.691 23.495 6.923 1.00 51.84 93 LYS A C 1
ATOM 692 O O . LYS A 1 93 ? -23.881 23.572 6.654 1.00 51.84 93 LYS A O 1
ATOM 697 N N . GLU A 1 94 ? -22.023 24.463 7.545 1.00 49.78 94 GLU A N 1
ATOM 698 C CA . GLU A 1 94 ? -22.645 25.722 7.971 1.00 49.78 94 GLU A CA 1
ATOM 699 C C . GLU A 1 94 ? -23.168 26.528 6.772 1.00 49.78 94 GLU A C 1
ATOM 701 O O . GLU A 1 94 ? -24.306 26.981 6.787 1.00 49.78 94 GLU A O 1
ATOM 706 N N . LYS A 1 95 ? -22.418 26.597 5.659 1.00 50.44 95 LYS A N 1
ATOM 707 C CA . LYS A 1 95 ? -22.900 27.222 4.411 1.00 50.44 95 LYS A CA 1
ATOM 708 C C . LYS 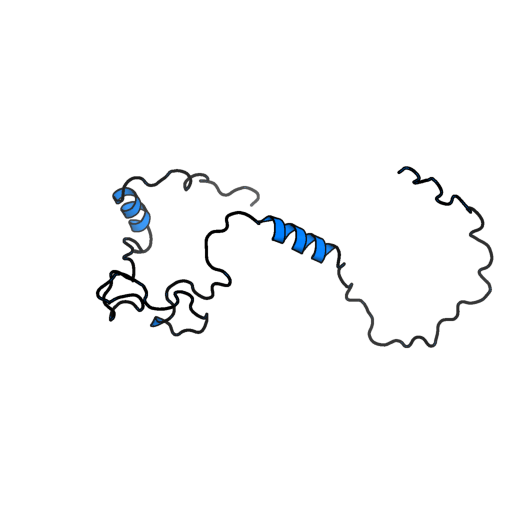A 1 95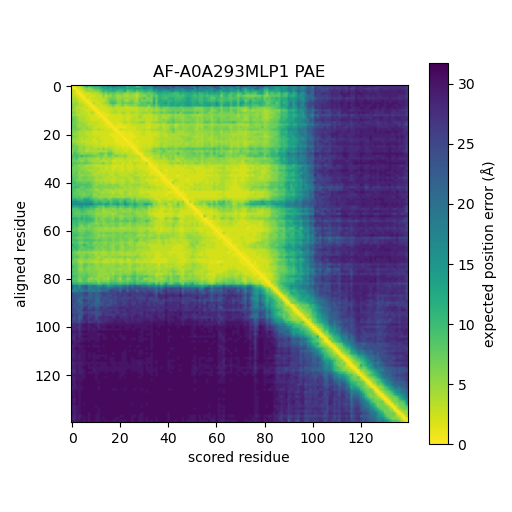 ? -24.010 26.432 3.699 1.00 50.44 95 LYS A C 1
ATOM 710 O O . LYS A 1 95 ? -24.769 27.032 2.942 1.00 50.44 95 LYS A O 1
ATOM 715 N N . LEU A 1 96 ? -24.108 25.115 3.902 1.00 52.66 96 LEU A N 1
ATOM 716 C CA . LEU A 1 96 ? -25.215 24.285 3.400 1.00 52.66 96 LEU A CA 1
ATOM 717 C C . LEU A 1 96 ? -26.464 24.369 4.292 1.00 52.66 96 LEU A C 1
ATOM 719 O O . LEU A 1 96 ? -27.563 24.280 3.770 1.00 52.66 96 LEU A O 1
ATOM 723 N N . LEU A 1 97 ? -26.305 24.587 5.600 1.00 55.81 97 LEU A N 1
ATOM 724 C CA . LEU A 1 97 ? -27.395 24.886 6.539 1.00 55.81 97 LEU A CA 1
ATOM 725 C C . LEU A 1 97 ? -27.899 26.333 6.395 1.00 55.81 97 LEU A C 1
ATOM 727 O O . LEU A 1 97 ? -29.093 26.576 6.526 1.00 55.81 97 LEU A O 1
ATOM 731 N N . ALA A 1 98 ? -27.016 27.280 6.064 1.00 55.66 98 ALA A N 1
ATOM 732 C CA . ALA A 1 98 ? -27.367 28.679 5.799 1.00 55.66 98 ALA A CA 1
ATOM 733 C C . ALA A 1 98 ? -28.048 28.888 4.432 1.00 55.66 98 ALA A C 1
ATOM 735 O O . ALA A 1 98 ? -28.799 29.844 4.249 1.00 55.66 98 ALA A O 1
ATOM 736 N N . LYS A 1 99 ? -27.834 27.984 3.467 1.00 53.50 99 LYS A N 1
ATOM 737 C CA . LYS A 1 99 ? -28.680 27.856 2.272 1.00 53.50 99 LYS A CA 1
ATOM 738 C C . LYS A 1 99 ? -29.846 26.952 2.640 1.00 53.50 99 LYS A C 1
ATOM 740 O O . LYS A 1 99 ? -29.816 25.768 2.322 1.00 53.50 99 LYS A O 1
ATOM 745 N N . GLY A 1 100 ? -30.807 27.511 3.373 1.00 39.72 100 GLY A N 1
ATOM 746 C CA . GLY A 1 100 ? -31.984 26.798 3.854 1.00 39.72 100 GLY A CA 1
ATOM 747 C C . GLY A 1 100 ? -32.531 25.819 2.819 1.00 39.72 100 GLY A C 1
ATOM 748 O O . GLY A 1 100 ? -32.519 26.090 1.614 1.00 39.72 100 GLY A O 1
ATOM 749 N N . SER A 1 101 ? -32.980 24.668 3.313 1.00 43.16 101 SER A N 1
ATOM 750 C CA . SER A 1 101 ? -33.848 23.735 2.610 1.00 43.16 101 SER A CA 1
ATOM 751 C C . SER A 1 101 ? -34.803 24.542 1.740 1.00 43.16 101 SER A C 1
ATOM 753 O O . SER A 1 101 ? -35.700 25.210 2.250 1.00 43.16 101 SER A O 1
ATOM 755 N N . ARG A 1 102 ? -34.590 24.526 0.419 1.00 39.31 102 ARG A N 1
ATOM 756 C CA . ARG A 1 102 ? -35.630 24.935 -0.514 1.00 39.31 102 ARG A CA 1
ATOM 757 C C . ARG A 1 102 ? -36.747 23.935 -0.268 1.00 39.31 102 ARG A C 1
ATOM 759 O O . ARG A 1 102 ? -36.652 22.793 -0.711 1.00 39.31 102 ARG A O 1
ATOM 766 N N . CYS A 1 103 ? -37.706 24.335 0.560 1.00 39.34 103 CYS A N 1
ATOM 767 C CA . CYS A 1 103 ? -38.933 23.612 0.803 1.00 39.34 103 CYS A CA 1
ATOM 768 C C . CYS A 1 103 ? -39.478 23.256 -0.573 1.00 39.34 103 CYS A C 1
ATOM 770 O O . CYS A 1 103 ? -39.800 24.138 -1.368 1.00 39.34 103 CYS A O 1
ATOM 772 N N . VAL A 1 104 ? -39.489 21.965 -0.886 1.00 41.34 104 VAL A N 1
ATOM 773 C CA . VAL A 1 104 ? -40.137 21.434 -2.079 1.00 41.34 104 VAL A CA 1
ATOM 774 C C . VAL A 1 104 ? -41.636 21.495 -1.802 1.00 41.34 104 VAL A C 1
ATOM 776 O O . VAL A 1 104 ? -42.255 20.505 -1.453 1.00 41.34 104 VAL A O 1
ATOM 779 N N . HIS A 1 105 ? -42.172 22.708 -1.850 1.00 38.12 105 HIS A N 1
ATOM 780 C CA . HIS A 1 105 ? -43.581 23.046 -1.980 1.00 38.12 105 HIS A CA 1
ATOM 781 C C . HIS A 1 105 ? -43.638 24.412 -2.669 1.00 38.12 105 HIS A C 1
ATOM 783 O O . HIS A 1 105 ? -44.090 25.399 -2.103 1.00 38.12 105 HIS A O 1
ATOM 789 N N . GLU A 1 106 ? -43.140 24.471 -3.902 1.00 38.88 106 GLU A N 1
ATOM 790 C CA . GLU A 1 106 ? -43.754 25.376 -4.867 1.00 38.88 106 GLU A CA 1
ATOM 791 C C . GLU A 1 106 ? -44.755 24.540 -5.665 1.00 38.88 106 GLU A C 1
ATOM 793 O O . GLU A 1 106 ? -44.336 23.637 -6.399 1.00 38.88 106 GLU A O 1
ATOM 798 N N . PRO A 1 107 ? -46.072 24.758 -5.502 1.00 41.22 107 PRO A N 1
ATOM 799 C CA . PRO A 1 107 ? -47.020 24.243 -6.466 1.00 41.22 107 PRO A CA 1
ATOM 800 C C . PRO A 1 107 ? -46.682 24.838 -7.833 1.00 41.22 107 PRO A C 1
ATOM 802 O O . PRO A 1 107 ? -46.486 26.042 -8.001 1.00 41.22 107 PRO A O 1
ATOM 805 N N . CYS A 1 108 ? -46.575 23.942 -8.804 1.00 39.31 108 CYS A N 1
ATOM 806 C CA . CYS A 1 108 ? -46.401 24.251 -10.207 1.00 39.31 108 CYS A CA 1
ATOM 807 C C . CYS A 1 108 ? -47.454 25.287 -10.656 1.00 39.31 108 CYS A C 1
ATOM 809 O O . CYS A 1 108 ? -48.649 25.018 -10.601 1.00 39.31 108 CYS A O 1
ATOM 811 N N . GLY A 1 109 ? -47.005 26.458 -11.114 1.00 49.00 109 GLY A N 1
ATOM 812 C CA . GLY A 1 109 ? -47.698 27.215 -12.160 1.00 49.00 109 GLY A CA 1
ATOM 813 C C . GLY A 1 109 ? -48.994 27.962 -11.818 1.00 49.00 109 GLY A C 1
ATOM 814 O O . GLY A 1 109 ? -49.984 27.778 -12.519 1.00 49.00 109 GLY A O 1
ATOM 815 N N . THR A 1 110 ? -48.988 28.912 -10.876 1.00 38.66 110 THR A N 1
ATOM 816 C CA . THR A 1 110 ? -50.061 29.932 -10.794 1.00 38.66 110 THR A CA 1
ATOM 817 C C . THR A 1 110 ? -49.530 31.348 -11.008 1.00 38.66 110 THR A C 1
ATOM 819 O O . THR A 1 110 ? -48.735 31.864 -10.227 1.00 38.66 110 THR A O 1
ATOM 822 N N . SER A 1 111 ? -49.988 31.977 -12.095 1.00 39.84 111 SER A N 1
ATOM 823 C CA . SER A 1 111 ? -49.654 33.335 -12.533 1.00 39.84 111 SER A CA 1
ATOM 824 C C . SER A 1 111 ? -50.046 34.418 -11.517 1.00 39.84 111 SER A C 1
ATOM 826 O O . SER A 1 111 ? -51.147 34.388 -10.969 1.00 39.84 111 SER A O 1
ATOM 828 N N . SER A 1 112 ? -49.210 35.446 -11.377 1.00 42.03 112 SER A N 1
ATOM 829 C CA . SER A 1 112 ? -49.342 36.624 -10.500 1.00 42.03 112 SER A CA 1
ATOM 830 C C . SER A 1 112 ? -50.465 37.619 -10.866 1.00 42.03 112 SER A C 1
ATOM 832 O O . SER A 1 112 ? -50.376 38.804 -10.551 1.00 42.03 112 SER A O 1
ATOM 834 N N . ARG A 1 113 ? -51.540 37.179 -11.533 1.00 44.19 113 ARG A N 1
ATOM 835 C CA . ARG A 1 113 ? -52.589 38.071 -12.069 1.00 44.19 113 ARG A CA 1
ATOM 836 C C . ARG A 1 113 ? -53.846 38.202 -11.194 1.00 44.19 113 ARG A C 1
ATOM 838 O O . ARG A 1 113 ? -54.714 39.002 -11.518 1.00 44.19 113 ARG A O 1
ATOM 845 N N . TRP A 1 114 ? -53.947 37.490 -10.073 1.00 44.84 114 TRP A N 1
ATOM 846 C CA . TRP A 1 114 ? -55.198 37.431 -9.306 1.00 44.84 114 TRP A CA 1
ATOM 847 C C . TRP A 1 114 ? -55.004 37.450 -7.791 1.00 44.84 114 TRP A C 1
ATOM 849 O O . TRP A 1 114 ? -55.452 36.538 -7.124 1.00 44.84 114 TRP A O 1
ATOM 859 N N . TRP A 1 115 ? -54.373 38.478 -7.222 1.00 39.34 115 TRP A N 1
ATOM 860 C CA . TRP A 1 115 ? -54.548 38.782 -5.793 1.00 39.34 115 TRP A CA 1
ATOM 861 C C . TRP A 1 115 ? -54.474 40.296 -5.562 1.00 39.34 115 TRP A C 1
ATOM 863 O O . TRP A 1 115 ? -53.397 40.885 -5.522 1.00 39.34 115 TRP A O 1
ATOM 873 N N . LYS A 1 116 ? -55.643 40.932 -5.418 1.00 49.94 116 LYS A N 1
ATOM 874 C CA . LYS A 1 116 ? -55.797 42.239 -4.765 1.00 49.94 116 LYS A CA 1
ATOM 875 C C . LYS A 1 116 ? -56.589 42.011 -3.471 1.00 49.94 116 LYS A C 1
ATOM 877 O O . LYS A 1 116 ? -57.697 41.483 -3.566 1.00 49.94 116 LYS A O 1
ATOM 882 N N . PRO A 1 117 ? -56.057 42.352 -2.286 1.00 48.81 117 PRO A N 1
ATOM 883 C CA . PRO A 1 117 ? -56.790 42.182 -1.035 1.00 48.81 117 PRO A CA 1
ATOM 884 C C . PRO A 1 117 ? -57.960 43.190 -0.925 1.00 48.81 117 PRO A C 1
ATOM 886 O O . PRO A 1 117 ? -57.801 44.336 -1.356 1.00 48.81 117 PRO A O 1
ATOM 889 N N . PRO A 1 118 ? -59.126 42.807 -0.361 1.00 52.12 118 PRO A N 1
ATOM 890 C CA . PRO A 1 118 ? -60.289 43.692 -0.231 1.00 52.12 118 PRO A CA 1
ATOM 891 C C . PRO A 1 118 ? -60.111 44.783 0.844 1.00 52.12 118 PRO A C 1
ATOM 893 O O . PRO A 1 118 ? -59.561 44.545 1.918 1.00 52.12 118 PRO A O 1
ATOM 896 N N . THR A 1 119 ? -60.642 45.978 0.577 1.00 59.00 119 THR A N 1
ATOM 897 C CA . THR A 1 119 ? -60.419 47.259 1.285 1.00 59.00 119 THR A CA 1
ATOM 898 C C . THR A 1 119 ? -61.089 47.422 2.660 1.00 59.00 119 THR A C 1
ATOM 900 O O . THR A 1 119 ? -61.225 48.544 3.138 1.00 59.00 119 THR A O 1
ATOM 903 N N . HIS A 1 120 ? -61.485 46.346 3.341 1.00 51.66 120 HIS A N 1
ATOM 904 C CA . HIS A 1 120 ? -62.201 46.446 4.628 1.00 51.66 120 HIS A CA 1
ATOM 905 C C . HIS A 1 120 ? -61.360 46.113 5.874 1.00 51.66 120 HIS A C 1
ATOM 907 O O . HIS A 1 120 ? -61.859 46.214 6.990 1.00 51.66 120 HIS A O 1
ATOM 913 N N . TRP A 1 121 ? -60.073 45.790 5.716 1.00 47.16 121 TRP A N 1
ATOM 914 C CA . TRP A 1 121 ? -59.142 45.602 6.837 1.00 47.16 121 TRP A CA 1
ATOM 915 C C . TRP A 1 121 ? -58.359 46.885 7.134 1.00 47.16 121 TRP A C 1
ATOM 917 O O . TRP A 1 121 ? -57.142 46.952 6.985 1.00 47.16 121 TRP A O 1
ATOM 927 N N . HIS A 1 122 ? -59.067 47.928 7.564 1.00 47.69 122 HIS A N 1
ATOM 928 C CA . HIS A 1 122 ? -58.456 49.048 8.273 1.00 47.69 122 HIS A CA 1
ATOM 929 C C . HIS A 1 122 ? -58.781 48.909 9.757 1.00 47.69 122 HIS A C 1
ATOM 931 O O . HIS A 1 122 ? -59.935 49.045 10.149 1.00 47.69 122 HIS A O 1
ATOM 937 N N . GLY A 1 123 ? -57.754 48.698 10.582 1.00 51.28 123 GLY A N 1
ATOM 938 C CA . GLY A 1 123 ? -57.854 49.061 11.994 1.00 51.28 123 GLY A CA 1
ATOM 939 C C . GLY A 1 123 ? -57.437 48.027 13.027 1.00 51.28 123 GLY A C 1
ATOM 940 O O . GLY A 1 123 ? -58.105 47.943 14.039 1.00 51.28 123 GLY A O 1
ATOM 941 N N . VAL A 1 124 ? -56.316 47.322 12.864 1.00 48.94 124 VAL A N 1
ATOM 942 C CA . VAL A 1 124 ? -55.526 46.862 14.023 1.00 48.94 124 VAL A CA 1
ATOM 943 C C . VAL A 1 124 ? -54.067 46.786 13.584 1.00 48.94 124 VAL A C 1
ATOM 945 O O . VAL A 1 124 ? -53.707 45.854 12.890 1.00 48.94 124 VAL A O 1
ATOM 948 N N . TYR A 1 125 ? -53.277 47.818 13.875 1.00 46.91 125 TYR A N 1
ATOM 949 C CA . TYR A 1 125 ? -51.819 47.805 14.126 1.00 46.91 125 TYR A CA 1
ATOM 950 C C . TYR A 1 125 ? -51.341 49.264 14.146 1.00 46.91 125 TYR A C 1
ATOM 952 O O . TYR A 1 125 ? -50.583 49.749 13.309 1.00 46.91 125 TYR A O 1
ATOM 960 N N . ARG A 1 126 ? -51.875 50.009 15.118 1.00 41.12 126 ARG A N 1
ATOM 961 C CA . ARG A 1 126 ? -51.371 51.314 15.542 1.00 41.12 126 ARG A CA 1
ATOM 962 C C . ARG A 1 126 ? -50.775 51.085 16.931 1.00 41.12 126 ARG A C 1
ATOM 964 O O . ARG A 1 126 ? -51.520 50.659 17.802 1.00 41.12 126 ARG A O 1
ATOM 971 N N . GLN A 1 127 ? -49.483 51.400 17.087 1.00 42.03 127 GLN A N 1
ATOM 972 C CA . GLN A 1 127 ? -48.550 51.152 18.215 1.00 42.03 127 GLN A CA 1
ATOM 973 C C . GLN A 1 127 ? -47.599 49.994 17.863 1.00 42.03 127 GLN A C 1
ATOM 975 O O . GLN A 1 127 ? -48.043 48.870 17.710 1.00 42.03 127 GLN A O 1
ATOM 980 N N . THR A 1 128 ? -46.305 50.184 17.614 1.00 42.88 128 THR A N 1
ATOM 981 C CA . THR A 1 128 ? -45.347 51.147 18.173 1.00 42.88 128 THR A CA 1
ATOM 982 C C . THR A 1 128 ? -44.356 51.615 17.101 1.00 42.88 128 THR A C 1
ATOM 984 O O . THR A 1 128 ? -43.764 50.836 16.361 1.00 42.88 128 THR A O 1
ATOM 987 N N . ARG A 1 129 ? -44.202 52.937 17.028 1.00 39.72 129 ARG A N 1
ATOM 988 C CA . ARG A 1 129 ? -43.220 53.677 16.231 1.00 39.72 129 ARG A CA 1
ATOM 989 C C . ARG A 1 129 ? -41.978 53.908 17.103 1.00 39.72 129 ARG A C 1
ATOM 991 O O . ARG A 1 129 ? -42.155 54.177 18.287 1.00 39.72 129 ARG A O 1
ATOM 998 N N . CYS A 1 130 ? -40.801 53.945 16.473 1.00 35.19 130 CYS A N 1
ATOM 999 C CA . CYS A 1 130 ? -39.524 54.472 16.992 1.00 35.19 130 CYS A CA 1
ATOM 1000 C C . CYS A 1 130 ? -38.883 53.623 18.112 1.00 35.19 130 CYS A C 1
ATOM 1002 O O . CYS A 1 130 ? -39.503 53.326 19.118 1.00 35.19 130 CYS A O 1
ATOM 1004 N N . LEU A 1 131 ? -37.629 53.188 17.992 1.00 42.19 131 LEU A N 1
ATOM 1005 C CA . LEU A 1 131 ? -36.466 54.070 18.065 1.00 42.19 131 LEU A CA 1
ATOM 1006 C C . LEU A 1 131 ? -35.344 53.631 17.115 1.00 42.19 131 LEU A C 1
ATOM 1008 O O . LEU A 1 131 ? -34.904 52.484 17.089 1.00 42.19 131 LEU A O 1
ATOM 1012 N N . SER A 1 132 ? -34.915 54.612 16.332 1.00 42.88 132 SER A N 1
ATOM 1013 C CA . SER A 1 132 ? -33.814 54.619 15.385 1.00 42.88 132 SER A CA 1
ATOM 1014 C C . SER A 1 132 ? -32.448 54.541 16.064 1.00 42.88 132 SER A C 1
ATOM 1016 O O . SER A 1 132 ? -32.183 55.233 17.044 1.00 42.88 132 SER A O 1
ATOM 1018 N N . TRP A 1 133 ? -31.565 53.771 15.433 1.00 40.97 133 TRP A N 1
ATOM 1019 C CA . TRP A 1 133 ? -30.113 53.919 15.452 1.00 40.97 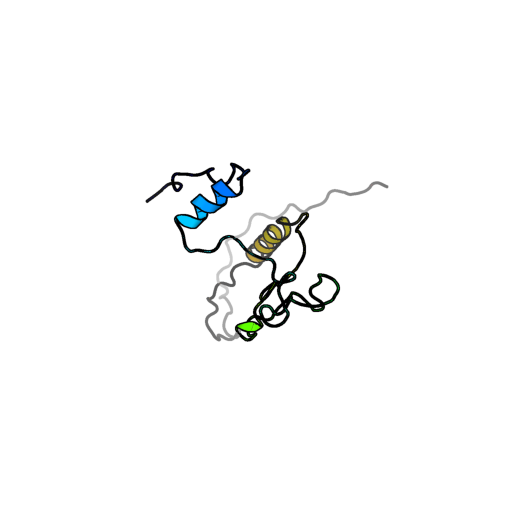133 TRP A CA 1
ATOM 1020 C C . TRP A 1 133 ? -29.661 55.382 15.347 1.00 40.97 133 TRP A C 1
ATOM 1022 O O . TRP A 1 133 ? -30.041 56.055 14.390 1.00 40.97 133 TRP A O 1
ATOM 1032 N N . SER A 1 134 ? -28.805 55.839 16.267 1.00 40.00 134 SER A N 1
ATOM 1033 C CA . SER A 1 134 ? -27.805 56.904 16.053 1.00 40.00 134 SER A CA 1
ATOM 1034 C C . SER A 1 134 ? -26.910 57.065 17.289 1.00 40.00 134 SER A C 1
ATOM 1036 O O . SER A 1 134 ? -27.349 57.614 18.289 1.00 40.00 134 SER A O 1
ATOM 1038 N N . GLN A 1 135 ? -25.670 56.580 17.200 1.00 46.00 135 GLN A N 1
ATOM 1039 C CA . GLN A 1 135 ? -24.461 56.958 17.962 1.00 46.00 135 GLN A CA 1
AT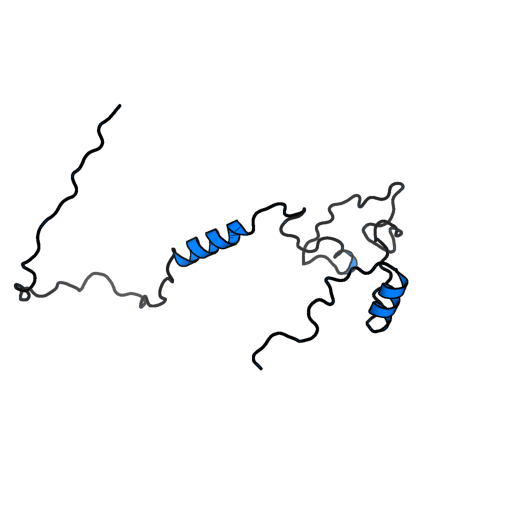OM 1040 C C . GLN A 1 135 ? -23.330 56.203 17.232 1.00 46.00 135 GLN A C 1
ATOM 1042 O O . GLN A 1 135 ? -23.340 54.980 17.178 1.00 46.00 135 GLN A O 1
ATOM 1047 N N . GLY A 1 136 ? -22.496 56.831 16.406 1.00 35.47 136 GLY A N 1
ATOM 1048 C CA . GLY A 1 136 ? -21.498 57.824 16.790 1.00 35.47 136 GLY A CA 1
ATOM 1049 C C . GLY A 1 136 ? -20.119 57.160 16.682 1.00 35.47 136 GLY A C 1
ATOM 1050 O O . GLY A 1 136 ? -19.669 56.527 17.628 1.00 35.47 136 GLY A O 1
ATOM 1051 N N . ARG A 1 137 ? -19.481 57.238 15.505 1.00 38.84 137 ARG A N 1
ATOM 1052 C CA . ARG A 1 137 ? -18.048 56.955 15.316 1.00 38.84 137 ARG A CA 1
ATOM 1053 C C . ARG A 1 137 ? -17.397 58.210 14.748 1.00 38.84 137 ARG A C 1
ATOM 1055 O O . ARG A 1 137 ? -17.417 58.429 13.542 1.00 38.84 137 ARG A O 1
ATOM 1062 N N . SER A 1 138 ? -16.853 59.012 15.647 1.00 39.44 138 SER A N 1
ATOM 1063 C CA . SER A 1 138 ? -15.736 59.916 15.410 1.00 39.44 138 SER A CA 1
ATOM 1064 C C . SER A 1 138 ? -14.646 59.466 16.371 1.00 39.44 138 SER A C 1
ATOM 1066 O O . SER A 1 138 ? -14.950 59.229 17.536 1.00 39.44 138 SER A O 1
ATOM 1068 N N . ASP A 1 139 ? -13.454 59.209 15.849 1.00 40.75 139 ASP A N 1
ATOM 1069 C CA . ASP A 1 139 ? -12.178 59.698 16.376 1.00 40.75 139 ASP A CA 1
ATOM 1070 C C . ASP A 1 139 ? -11.056 59.078 15.528 1.00 40.75 139 ASP A C 1
ATOM 1072 O O . ASP A 1 139 ? -10.974 57.858 15.389 1.00 40.75 139 ASP A O 1
ATOM 1076 N N . CYS A 1 140 ? -10.320 59.998 14.895 1.00 41.16 140 CYS A N 1
ATOM 1077 C CA . CYS A 1 140 ? -8.943 59.988 14.388 1.00 41.16 140 CYS A CA 1
ATOM 1078 C C . CYS A 1 140 ? -8.295 58.670 13.933 1.00 41.16 140 CYS A C 1
ATOM 1080 O O . CYS A 1 140 ? -8.021 57.793 14.780 1.00 41.16 140 CYS A O 1
#

Foldseek 3Di:
DDDDDPPPPPVVDDDPDPVVVVVVCVVDPPPPDDDDLLCDDVVVACQHDDPDSGSPDDQEDEQPDDPRRCGHNYPDPDDDDDPDDPVVVVVVVVVVVVVPDPPPPDDPDDDPPDDDDDDPPPDPDDDDDDDDDDDDDDDD

Solvent-accessible surface area (backbone atoms only — not comparable to full-atom values): 10008 Å² total; per-residue (Å²): 137,90,81,81,78,84,79,71,71,70,76,76,60,78,84,87,48,70,69,62,53,47,57,63,33,64,80,48,72,90,72,69,85,78,79,60,47,41,82,32,52,55,88,83,22,86,31,18,35,78,96,58,85,47,59,95,59,82,52,66,25,61,81,84,47,53,81,85,62,62,53,77,40,67,56,59,92,73,81,83,85,84,89,77,71,77,60,63,62,53,56,53,48,52,56,53,62,70,53,56,81,76,70,93,73,73,78,84,84,78,78,94,84,79,84,80,85,76,93,78,83,78,86,86,85,84,83,84,80,86,87,78,92,85,84,86,88,84,80,135

pLDDT: mean 73.42, std 23.25, range [35.19, 95.62]

Nearest PDB structures (foldseek):
  8q87-assembly1_BA  TM=9.946E-01  e=1.552E-12  Gallus gallus
  7qiz-assembly1_D  TM=9.933E-01  e=2.055E-12  Solanum lycopersicum
  7oyb-assembly1_A1  TM=9.961E-01  e=1.786E-12  Danio rerio
  8b2l-assembly1_o3  TM=9.979E-01  e=3.134E-12  Nicotiana tabacum
  8rxx-assembly1_LA  TM=9.886E-01  e=8.383E-12  Leishmania major strain Friedlin

Organism: Ornithodoros erraticus (NCBI:txid265619)

Radius of gyration: 32.9 Å; Cα contacts (8 Å, |Δi|>4): 62; chains: 1; bounding box: 80×77×40 Å

Mean predicted aligned error: 17.74 Å